Protein AF-A0A812W3R2-F1 (afdb_monomer_lite)

pLDDT: mean 79.24, std 16.05, range [35.25, 96.56]

Sequence (120 aa):
AGATWHQASGNWYKIFLQIDTQQRGYITLDDLKRAVRGCFYGFRLSAQDLSDEALFQLWKAMDENCEMRVPLKRFLAFMKRSEATLAVSPRPSLEEDREWRQELKEAPDMTSSELLQVAK

Radius of gyration: 19.97 Å; chains: 1; bounding box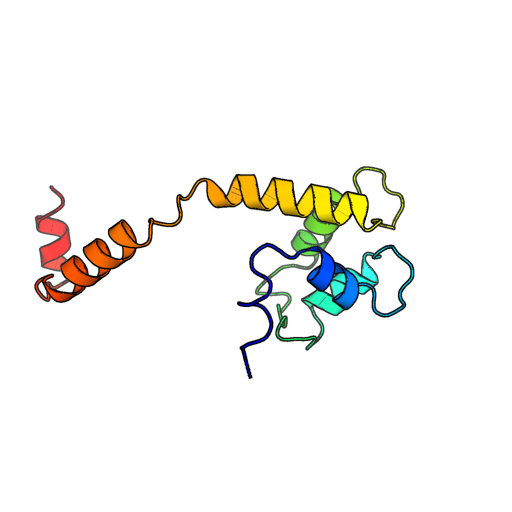: 40×33×48 Å

Structure (mmCIF, N/CA/C/O backbone):
data_AF-A0A812W3R2-F1
#
_entry.id   AF-A0A812W3R2-F1
#
loop_
_atom_site.group_PDB
_atom_site.id
_atom_site.type_symbol
_atom_site.label_atom_id
_atom_site.label_alt_id
_atom_site.label_comp_id
_atom_site.label_asym_id
_atom_site.label_entity_id
_atom_site.label_seq_id
_atom_site.pdbx_PDB_ins_code
_atom_site.Cartn_x
_atom_site.Cartn_y
_atom_site.Cartn_z
_atom_site.occupancy
_atom_site.B_iso_or_equiv
_atom_site.auth_seq_id
_atom_site.auth_comp_id
_atom_site.auth_asym_id
_atom_site.auth_atom_id
_atom_site.pdbx_PDB_model_num
ATOM 1 N N . ALA A 1 1 ? -16.465 -16.235 5.827 1.00 35.25 1 ALA A N 1
ATOM 2 C CA . ALA A 1 1 ? -15.114 -16.204 5.233 1.00 35.25 1 ALA A CA 1
ATOM 3 C C . ALA A 1 1 ? -14.433 -14.901 5.651 1.00 35.25 1 ALA A C 1
ATOM 5 O O . ALA A 1 1 ? -14.812 -13.859 5.147 1.00 35.25 1 ALA A O 1
ATOM 6 N N . GLY A 1 2 ? -13.529 -14.931 6.635 1.00 38.00 2 GLY A N 1
ATOM 7 C CA . GLY A 1 2 ? -12.906 -13.711 7.187 1.00 38.00 2 GLY A CA 1
ATOM 8 C C . GLY A 1 2 ? -11.590 -13.959 7.935 1.00 38.00 2 GLY A C 1
ATOM 9 O O . GLY A 1 2 ? -11.163 -13.132 8.727 1.00 38.00 2 GLY A O 1
ATOM 10 N N . ALA A 1 3 ? -10.959 -15.119 7.729 1.00 37.69 3 ALA A N 1
ATOM 11 C CA . ALA A 1 3 ? -9.891 -15.613 8.601 1.00 37.69 3 ALA A CA 1
ATOM 12 C C . ALA A 1 3 ? -8.458 -15.367 8.088 1.00 37.69 3 ALA A C 1
ATOM 14 O O . ALA A 1 3 ? -7.502 -15.635 8.808 1.00 37.69 3 ALA A O 1
ATOM 15 N N . THR A 1 4 ? -8.261 -14.876 6.864 1.00 47.41 4 THR A N 1
ATOM 16 C CA . THR A 1 4 ? -6.939 -14.935 6.215 1.00 47.41 4 THR A CA 1
ATOM 17 C C . THR A 1 4 ? -5.963 -13.826 6.621 1.00 47.41 4 THR A C 1
ATOM 19 O O . THR A 1 4 ? -4.758 -14.066 6.604 1.00 47.41 4 THR A O 1
ATOM 22 N N . TRP A 1 5 ? -6.427 -12.645 7.049 1.00 49.03 5 TRP A N 1
ATOM 23 C CA . TRP A 1 5 ? -5.533 -11.506 7.339 1.00 49.03 5 TRP A CA 1
ATOM 24 C C . TRP A 1 5 ? -5.262 -11.254 8.822 1.00 49.03 5 TRP A C 1
ATOM 26 O O . TRP A 1 5 ? -4.222 -10.687 9.147 1.00 49.03 5 TRP A O 1
ATOM 36 N N . HIS A 1 6 ? -6.103 -11.758 9.734 1.00 47.72 6 HIS A N 1
ATOM 37 C CA . HIS A 1 6 ? -5.775 -11.760 11.169 1.00 47.72 6 HIS A CA 1
ATOM 38 C C . HIS A 1 6 ? -4.518 -12.600 11.474 1.00 47.72 6 HIS A C 1
ATOM 40 O O . HIS A 1 6 ? -3.853 -12.365 12.478 1.00 47.72 6 HIS A O 1
ATOM 46 N N . GLN A 1 7 ? -4.150 -13.527 10.578 1.00 40.81 7 GLN A N 1
ATOM 47 C CA . GLN A 1 7 ? -2.911 -14.316 10.631 1.00 40.81 7 GLN A CA 1
ATOM 48 C C . GLN A 1 7 ? -1.720 -13.664 9.904 1.00 40.81 7 GLN A C 1
ATOM 50 O O . GLN A 1 7 ? -0.609 -14.197 9.930 1.00 40.81 7 GLN A O 1
ATOM 55 N N . ALA A 1 8 ? -1.920 -12.521 9.242 1.00 49.06 8 ALA A N 1
ATOM 56 C CA . ALA A 1 8 ? -0.843 -11.725 8.663 1.00 49.06 8 ALA A CA 1
ATOM 57 C C . ALA A 1 8 ? -0.296 -10.705 9.671 1.00 49.06 8 ALA A C 1
ATOM 59 O O . ALA A 1 8 ? 0.220 -9.678 9.248 1.00 49.06 8 ALA A O 1
ATOM 60 N N . SER A 1 9 ? -0.403 -10.980 10.977 1.00 49.75 9 SER A N 1
ATOM 61 C CA . SER A 1 9 ? 0.136 -10.188 12.090 1.00 49.75 9 SER A CA 1
ATOM 62 C C . SER A 1 9 ? 1.585 -9.744 11.824 1.00 49.75 9 SER A C 1
ATOM 64 O O . SER A 1 9 ? 2.526 -10.479 12.118 1.00 49.75 9 SER A O 1
ATOM 66 N N . GLY A 1 10 ? 1.750 -8.572 11.200 1.00 60.56 10 GLY A N 1
ATOM 67 C CA . GLY A 1 10 ? 3.028 -7.992 10.771 1.00 60.56 10 GLY A CA 1
ATOM 68 C C . GLY A 1 10 ? 3.691 -8.620 9.531 1.00 60.56 10 GLY A C 1
ATOM 69 O O . GLY A 1 10 ? 4.845 -8.306 9.234 1.00 60.56 10 GLY A O 1
ATOM 70 N N . ASN A 1 11 ? 3.027 -9.513 8.782 1.00 78.00 11 ASN A N 1
ATOM 71 C CA . ASN A 1 11 ? 3.633 -10.177 7.618 1.00 78.00 11 ASN A CA 1
ATOM 72 C C . ASN A 1 11 ? 3.297 -9.477 6.290 1.00 78.00 11 ASN A C 1
ATOM 74 O O . ASN A 1 11 ? 2.601 -10.019 5.427 1.00 78.00 11 ASN A O 1
ATOM 78 N N . TRP A 1 12 ? 3.870 -8.286 6.106 1.00 86.31 12 TRP A N 1
ATOM 79 C CA . TRP A 1 12 ? 3.771 -7.494 4.872 1.00 86.31 12 TRP A CA 1
ATOM 80 C C . TRP A 1 12 ? 4.301 -8.198 3.623 1.00 86.31 12 TRP A C 1
ATOM 82 O O . TRP A 1 12 ? 3.882 -7.873 2.516 1.00 86.31 12 TRP A O 1
ATOM 92 N N . TYR A 1 13 ? 5.182 -9.188 3.780 1.00 89.56 13 TYR A N 1
ATOM 93 C CA . TYR A 1 13 ? 5.676 -9.982 2.656 1.00 89.56 13 TYR A CA 1
ATOM 94 C C . TYR A 1 13 ? 4.551 -10.801 2.017 1.00 89.56 13 TYR A C 1
ATOM 96 O O . TYR A 1 13 ? 4.400 -10.794 0.798 1.00 89.56 13 TYR A O 1
ATOM 104 N N . LYS A 1 14 ? 3.697 -11.436 2.830 1.00 87.06 14 LYS A N 1
ATOM 105 C CA . LYS A 1 14 ? 2.520 -12.152 2.317 1.00 87.06 14 LYS A CA 1
ATOM 106 C C . LYS A 1 14 ? 1.561 -11.208 1.599 1.00 87.06 14 LYS A C 1
ATOM 108 O O . LYS A 1 14 ? 1.080 -11.567 0.532 1.00 87.06 14 LYS A O 1
ATOM 113 N N . ILE A 1 15 ? 1.318 -10.014 2.153 1.00 87.19 15 ILE A N 1
ATOM 114 C CA . ILE A 1 15 ? 0.475 -8.994 1.508 1.00 87.19 15 ILE A CA 1
ATOM 115 C C . ILE A 1 15 ? 1.039 -8.638 0.129 1.00 87.19 15 ILE A C 1
ATOM 117 O O . ILE A 1 15 ? 0.309 -8.657 -0.857 1.00 87.19 15 ILE A O 1
ATOM 121 N N . PHE A 1 16 ? 2.345 -8.375 0.053 1.00 91.81 16 PHE A N 1
ATOM 122 C CA . PHE A 1 16 ? 3.010 -8.020 -1.196 1.00 91.81 16 PHE A CA 1
ATOM 123 C C . PHE A 1 16 ? 2.799 -9.081 -2.278 1.00 91.81 16 PHE A C 1
ATOM 125 O O . PHE A 1 16 ? 2.410 -8.741 -3.390 1.00 91.81 16 PHE A O 1
ATOM 132 N N . LEU A 1 17 ? 2.989 -10.361 -1.941 1.00 90.31 17 LEU A N 1
ATOM 133 C CA . LEU A 1 17 ? 2.790 -11.462 -2.889 1.00 90.31 17 LEU A CA 1
ATOM 134 C C . LEU A 1 17 ? 1.350 -11.554 -3.410 1.00 90.31 17 LEU A C 1
ATOM 136 O O . LEU A 1 17 ? 1.139 -12.023 -4.523 1.00 90.31 17 LEU A O 1
ATOM 140 N N . GLN A 1 18 ? 0.360 -11.113 -2.629 1.00 88.06 18 GLN A N 1
ATOM 141 C CA . GLN A 1 18 ? -1.027 -11.074 -3.098 1.00 88.06 18 GLN A CA 1
ATOM 142 C C . GLN A 1 18 ? -1.294 -9.893 -4.038 1.00 88.06 18 GLN A C 1
ATOM 144 O O . GLN A 1 18 ? -2.137 -10.003 -4.923 1.00 88.06 18 GLN A O 1
ATOM 149 N N . ILE A 1 19 ? -0.592 -8.770 -3.866 1.00 91.56 19 ILE A N 1
ATOM 150 C CA . ILE A 1 19 ? -0.715 -7.608 -4.758 1.00 91.56 19 ILE A CA 1
ATOM 151 C C . ILE A 1 19 ? 0.028 -7.878 -6.077 1.00 91.56 19 ILE A C 1
ATOM 153 O O . ILE A 1 19 ? -0.522 -7.660 -7.157 1.00 91.56 19 ILE A O 1
ATOM 157 N N . ASP A 1 20 ? 1.248 -8.416 -6.006 1.00 92.75 20 ASP A N 1
ATOM 158 C CA . ASP A 1 20 ? 2.072 -8.793 -7.161 1.00 92.75 20 ASP A CA 1
ATOM 159 C C . ASP A 1 20 ? 1.619 -10.129 -7.780 1.00 92.75 20 ASP A C 1
ATOM 161 O O . ASP A 1 20 ? 2.330 -11.133 -7.800 1.00 92.75 20 ASP A O 1
ATOM 165 N N . THR A 1 21 ? 0.396 -10.134 -8.315 1.00 86.75 21 THR A N 1
ATOM 166 C CA . THR A 1 21 ? -0.248 -11.318 -8.920 1.00 86.75 21 THR A CA 1
ATOM 167 C C . THR A 1 21 ? 0.547 -11.960 -10.061 1.00 86.75 21 THR A C 1
ATOM 169 O O . THR A 1 21 ? 0.330 -13.127 -10.375 1.00 86.75 21 THR A O 1
ATOM 172 N N . GLN A 1 22 ? 1.453 -11.208 -10.688 1.00 88.50 22 GLN A N 1
ATOM 173 C CA . GLN A 1 22 ? 2.280 -11.664 -11.807 1.00 88.50 22 GLN A CA 1
ATOM 174 C C . GLN A 1 22 ? 3.710 -12.030 -11.377 1.00 88.50 22 GLN A C 1
ATOM 176 O O . GLN A 1 22 ? 4.532 -12.331 -12.237 1.00 88.50 22 GLN A O 1
ATOM 181 N N . GLN A 1 23 ? 4.012 -12.005 -10.073 1.00 90.12 23 GLN A N 1
ATOM 182 C CA . GLN A 1 23 ? 5.317 -12.354 -9.498 1.00 90.12 23 GLN A CA 1
ATOM 183 C C . GLN A 1 23 ? 6.492 -11.596 -10.135 1.00 90.12 23 GLN A C 1
ATOM 185 O O . GLN A 1 23 ? 7.565 -12.150 -10.378 1.00 90.12 23 GLN A O 1
ATOM 190 N N . ARG A 1 24 ? 6.296 -10.309 -10.423 1.00 93.31 24 ARG A N 1
ATOM 191 C CA . ARG A 1 24 ? 7.315 -9.457 -11.050 1.00 93.31 24 ARG A CA 1
ATOM 192 C C . ARG A 1 24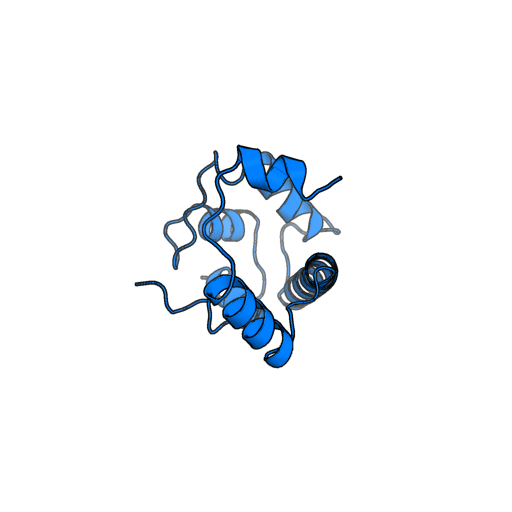 ? 8.396 -8.995 -10.073 1.00 93.31 24 ARG A C 1
ATOM 194 O O . ARG A 1 24 ? 9.428 -8.483 -10.502 1.0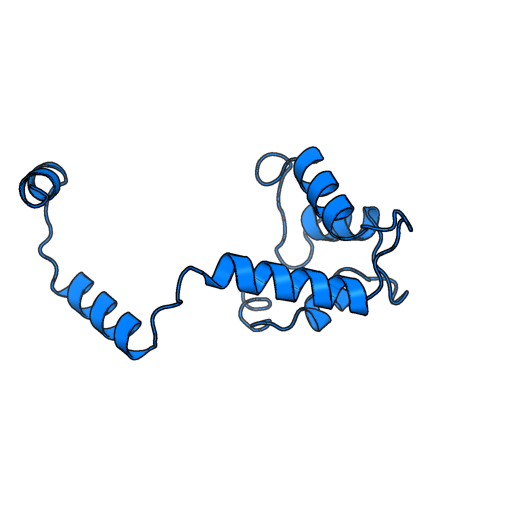0 93.31 24 ARG A O 1
ATOM 201 N N . GLY A 1 25 ? 8.163 -9.130 -8.770 1.00 94.94 25 GLY A N 1
ATOM 202 C CA . GLY A 1 25 ? 9.022 -8.610 -7.704 1.00 94.94 25 GLY A CA 1
ATOM 203 C C . GLY A 1 25 ? 8.801 -7.123 -7.400 1.00 94.94 25 GLY A C 1
ATOM 204 O O . GLY A 1 25 ? 9.518 -6.546 -6.574 1.00 94.94 25 GLY A O 1
ATOM 205 N N . TYR A 1 26 ? 7.809 -6.497 -8.037 1.00 96.12 26 TYR A N 1
ATOM 206 C CA . TYR A 1 26 ? 7.389 -5.114 -7.814 1.00 96.12 26 TYR A CA 1
ATOM 207 C C . TYR A 1 26 ? 5.883 -4.965 -8.041 1.00 96.12 26 TYR A C 1
ATOM 209 O O . TYR A 1 26 ? 5.302 -5.660 -8.872 1.00 96.12 26 TYR A O 1
ATOM 217 N N . ILE A 1 27 ? 5.272 -4.016 -7.336 1.00 95.81 27 ILE A N 1
ATOM 218 C CA . ILE A 1 27 ? 3.873 -3.625 -7.546 1.00 95.81 27 ILE A CA 1
ATOM 219 C C . ILE A 1 27 ? 3.805 -2.350 -8.383 1.00 95.81 27 ILE A C 1
ATOM 221 O O . ILE A 1 27 ? 4.702 -1.508 -8.295 1.00 95.81 27 ILE A O 1
ATOM 225 N N . THR A 1 28 ? 2.751 -2.206 -9.182 1.00 95.75 28 THR A N 1
ATOM 226 C CA . THR A 1 28 ? 2.392 -0.966 -9.888 1.00 95.75 28 THR A CA 1
ATOM 227 C C . THR A 1 28 ? 1.156 -0.316 -9.258 1.00 95.75 28 THR A C 1
ATOM 229 O O . THR A 1 28 ? 0.461 -0.930 -8.441 1.00 95.75 28 THR A O 1
ATOM 232 N N . LEU A 1 29 ? 0.841 0.918 -9.668 1.00 94.50 29 LEU A N 1
ATOM 233 C CA . LEU A 1 29 ? -0.394 1.592 -9.255 1.00 94.50 29 LEU A CA 1
ATOM 234 C C . LEU A 1 29 ? -1.638 0.767 -9.619 1.00 94.50 29 LEU A C 1
ATOM 236 O O . LEU A 1 29 ? -2.587 0.710 -8.840 1.00 94.50 29 LEU A O 1
ATOM 240 N N . ASP A 1 30 ? -1.633 0.105 -10.776 1.00 93.38 30 ASP A N 1
ATOM 241 C CA . ASP A 1 30 ? -2.762 -0.713 -11.219 1.00 93.38 30 ASP A CA 1
ATOM 242 C C . ASP A 1 30 ? -2.916 -1.987 -10.389 1.00 93.38 30 ASP A C 1
ATOM 244 O O . ASP A 1 30 ? -4.043 -2.392 -10.099 1.00 93.38 30 ASP A O 1
ATOM 248 N N . ASP A 1 31 ? -1.811 -2.603 -9.958 1.00 93.56 31 ASP A N 1
ATOM 249 C CA . ASP A 1 31 ? -1.874 -3.743 -9.039 1.00 93.56 31 ASP A CA 1
ATOM 250 C C . ASP A 1 31 ? -2.448 -3.324 -7.688 1.00 93.56 31 ASP A C 1
ATOM 252 O O . ASP A 1 31 ? -3.321 -4.008 -7.152 1.00 93.56 31 ASP A O 1
ATOM 256 N N . LEU A 1 32 ? -2.016 -2.171 -7.165 1.00 92.44 32 LEU A N 1
ATOM 257 C CA . LEU A 1 32 ? -2.540 -1.627 -5.916 1.00 92.44 32 LEU A CA 1
ATOM 258 C C . LEU A 1 32 ? -4.033 -1.293 -6.038 1.00 92.44 32 LEU A C 1
ATOM 260 O O . LEU A 1 32 ? -4.824 -1.691 -5.184 1.00 92.44 32 LEU A O 1
ATOM 264 N N . LYS A 1 33 ? -4.445 -0.618 -7.119 1.00 92.06 33 LYS A N 1
ATOM 265 C CA . LYS A 1 33 ? -5.860 -0.338 -7.410 1.00 92.06 33 LYS A CA 1
ATOM 266 C C . LYS A 1 33 ? -6.673 -1.622 -7.480 1.00 92.06 33 LYS A C 1
ATOM 268 O O . LYS A 1 33 ? -7.735 -1.699 -6.869 1.00 92.06 33 LYS A O 1
ATOM 273 N N . ARG A 1 34 ? -6.171 -2.645 -8.174 1.00 90.19 34 ARG A N 1
ATOM 274 C CA . ARG A 1 34 ? -6.836 -3.949 -8.276 1.00 90.19 34 ARG A CA 1
ATOM 275 C C . ARG A 1 34 ? -6.953 -4.631 -6.915 1.00 90.19 34 ARG A C 1
ATOM 277 O O . ARG A 1 34 ? -8.004 -5.190 -6.629 1.00 90.19 34 ARG A O 1
ATOM 284 N N . ALA A 1 35 ? -5.920 -4.561 -6.080 1.00 89.31 35 ALA A N 1
ATOM 285 C CA . ALA A 1 35 ? -5.937 -5.143 -4.743 1.00 89.31 35 ALA A CA 1
ATOM 286 C C . ALA A 1 35 ? -6.928 -4.434 -3.802 1.00 89.31 35 ALA A C 1
ATOM 288 O O . ALA A 1 35 ? -7.622 -5.098 -3.043 1.00 89.31 35 ALA A O 1
ATOM 289 N N . VAL A 1 36 ? -7.018 -3.102 -3.871 1.00 89.00 36 VAL A N 1
ATOM 290 C CA . VAL A 1 36 ? -7.870 -2.285 -2.987 1.00 89.00 36 VAL A CA 1
ATOM 291 C C . VAL A 1 36 ? -9.339 -2.274 -3.426 1.00 89.00 36 VAL A C 1
ATOM 293 O O . VAL A 1 36 ? -10.240 -2.379 -2.591 1.00 89.00 36 VAL A O 1
ATOM 296 N N . ARG A 1 37 ? -9.582 -2.114 -4.734 1.00 88.88 37 ARG A N 1
ATOM 297 C CA . ARG A 1 37 ? -10.924 -1.983 -5.333 1.00 88.88 37 ARG A CA 1
ATOM 298 C C . ARG A 1 37 ? -11.529 -3.313 -5.745 1.00 88.88 37 ARG A C 1
ATOM 300 O O . ARG A 1 37 ? -12.751 -3.454 -5.775 1.00 88.88 37 ARG A O 1
ATOM 307 N N . GLY A 1 38 ? -10.687 -4.262 -6.143 1.00 80.50 38 GLY A N 1
ATOM 308 C CA . GLY A 1 38 ? -11.137 -5.588 -6.529 1.00 80.50 38 GLY A CA 1
ATOM 309 C C . GLY A 1 38 ? -11.724 -6.313 -5.330 1.00 80.50 38 GLY A C 1
ATOM 310 O O . GLY A 1 38 ? -11.399 -6.005 -4.194 1.00 80.50 38 GLY A O 1
ATOM 311 N N . CYS A 1 39 ? -12.564 -7.316 -5.578 1.00 65.69 39 CYS A N 1
ATOM 312 C CA . CYS A 1 39 ? -13.081 -8.196 -4.529 1.00 65.69 39 CYS A CA 1
ATOM 313 C C . CYS A 1 39 ? -12.017 -9.233 -4.118 1.00 65.69 39 CYS A C 1
ATOM 315 O O . CYS A 1 39 ? -12.287 -10.433 -4.048 1.00 65.69 39 CYS A O 1
ATOM 317 N N . PHE A 1 40 ? -10.774 -8.784 -3.948 1.00 62.88 40 PHE A N 1
ATOM 318 C CA . PHE A 1 40 ? -9.623 -9.649 -3.767 1.00 62.88 40 PHE A CA 1
ATOM 319 C C . PHE A 1 40 ? -9.360 -9.817 -2.275 1.00 62.88 40 PHE A C 1
ATOM 321 O O . PHE A 1 40 ? -9.095 -8.861 -1.548 1.00 62.88 40 PHE A O 1
ATOM 328 N N . TYR A 1 41 ? -9.504 -11.057 -1.807 1.00 61.91 41 TYR A N 1
ATOM 329 C CA . TYR A 1 41 ? -9.208 -11.483 -0.439 1.00 61.91 41 TYR A CA 1
ATOM 330 C C . TYR A 1 41 ? -9.890 -10.686 0.691 1.00 61.91 41 TYR A C 1
ATOM 332 O O . TYR A 1 41 ? -9.492 -10.818 1.839 1.00 61.91 41 TYR A O 1
ATOM 340 N N . GLY A 1 42 ? -10.947 -9.918 0.427 1.00 62.28 42 GLY A N 1
ATOM 341 C CA . GLY A 1 42 ? -11.710 -9.205 1.462 1.00 62.28 42 GLY A CA 1
ATOM 342 C C . GLY A 1 42 ? -11.403 -7.714 1.576 1.00 62.28 42 GLY A C 1
ATOM 343 O O . GLY A 1 42 ? -12.064 -7.034 2.355 1.00 62.28 42 GLY A O 1
ATOM 344 N N . PHE A 1 43 ? -10.489 -7.184 0.759 1.00 65.31 43 PHE A N 1
ATOM 345 C CA . PHE A 1 43 ? -10.543 -5.766 0.426 1.00 65.31 43 PHE A CA 1
ATOM 346 C C . PHE A 1 43 ? -11.680 -5.571 -0.570 1.00 65.31 43 PHE A C 1
ATOM 348 O O . PHE A 1 43 ? -11.831 -6.332 -1.523 1.00 65.31 43 PHE A O 1
ATOM 355 N N . ARG A 1 44 ? -12.550 -4.612 -0.280 1.00 79.62 44 ARG A N 1
ATOM 356 C CA . ARG A 1 44 ? -13.595 -4.148 -1.192 1.00 79.62 44 ARG A CA 1
ATOM 357 C C . ARG A 1 44 ? -13.887 -2.688 -0.884 1.00 79.62 44 ARG A C 1
ATOM 359 O O . ARG A 1 44 ? -15.037 -2.303 -0.701 1.00 79.62 44 ARG A O 1
ATOM 366 N N . LEU A 1 45 ? -12.814 -1.910 -0.744 1.00 84.25 45 LEU A N 1
ATOM 367 C CA . LEU A 1 45 ? -12.920 -0.503 -0.390 1.00 84.25 45 LEU A CA 1
ATOM 368 C C . LEU A 1 45 ? -13.462 0.241 -1.602 1.00 84.25 45 LEU A C 1
ATOM 370 O O . LEU A 1 45 ? -12.801 0.355 -2.642 1.00 84.25 45 LEU A O 1
ATOM 374 N N . SER A 1 46 ? -14.689 0.724 -1.474 1.00 86.19 46 SER A N 1
ATOM 375 C CA . SER A 1 46 ? -15.322 1.556 -2.483 1.00 86.19 46 SER A CA 1
ATOM 376 C C . SER A 1 46 ? -14.655 2.932 -2.533 1.00 86.19 46 SER A C 1
ATOM 378 O O . SER A 1 46 ? -13.903 3.314 -1.633 1.00 86.19 46 SER A O 1
ATOM 380 N N . ALA A 1 47 ? -14.940 3.707 -3.581 1.00 88.56 47 ALA A N 1
ATOM 381 C CA . ALA A 1 47 ? -14.474 5.091 -3.670 1.00 88.56 47 ALA A CA 1
ATOM 382 C C . ALA A 1 47 ? -14.970 5.972 -2.501 1.00 88.56 47 ALA A C 1
ATOM 384 O O . ALA A 1 47 ? -14.388 7.026 -2.257 1.00 88.56 47 ALA A O 1
ATOM 385 N N . GLN A 1 48 ? -16.019 5.542 -1.785 1.00 88.50 48 GLN A N 1
ATOM 386 C CA . GLN A 1 48 ? -16.506 6.205 -0.574 1.00 88.50 48 GLN A CA 1
ATOM 387 C C . GLN A 1 48 ? -15.629 5.888 0.646 1.00 88.50 48 GLN A C 1
ATOM 389 O O . GLN A 1 48 ? -15.359 6.786 1.435 1.00 88.50 48 GLN A O 1
ATOM 394 N N . ASP A 1 49 ? -15.145 4.648 0.779 1.00 88.38 49 ASP A N 1
ATOM 395 C CA . ASP A 1 49 ? -14.299 4.226 1.910 1.00 88.38 49 ASP A CA 1
ATOM 396 C C . ASP A 1 49 ? -12.865 4.759 1.791 1.00 88.38 49 ASP A C 1
ATOM 398 O O . ASP A 1 49 ? -12.214 5.104 2.774 1.00 88.38 49 ASP A O 1
ATOM 402 N N . LEU A 1 50 ? -12.362 4.817 0.560 1.00 89.06 50 LEU A N 1
ATOM 403 C CA . LEU A 1 50 ? -11.067 5.388 0.218 1.00 89.06 50 LEU A CA 1
ATOM 404 C C . LEU A 1 50 ? -11.233 6.081 -1.125 1.00 89.06 50 LEU A C 1
ATOM 406 O O . LEU A 1 50 ? -11.556 5.407 -2.094 1.00 89.06 50 LEU A O 1
ATOM 410 N N . SER A 1 51 ? -11.020 7.389 -1.230 1.00 94.12 51 SER A N 1
ATOM 411 C CA . SER A 1 51 ? -11.134 8.077 -2.523 1.00 94.12 51 SER A CA 1
ATOM 412 C C . SER A 1 51 ? -9.995 7.683 -3.470 1.00 94.12 51 SER A C 1
ATOM 414 O O . SER A 1 51 ? -8.932 7.235 -3.035 1.00 94.12 51 SER A O 1
ATOM 416 N N . ASP A 1 52 ? -10.198 7.832 -4.782 1.00 91.62 52 ASP A N 1
ATOM 417 C CA . ASP A 1 52 ? -9.126 7.579 -5.759 1.00 91.62 52 ASP A CA 1
ATOM 418 C C . ASP A 1 52 ? -7.941 8.532 -5.568 1.00 91.62 52 ASP A C 1
ATOM 420 O O . ASP A 1 52 ? -6.794 8.123 -5.740 1.00 91.62 52 ASP A O 1
ATOM 424 N N . GLU A 1 53 ? -8.212 9.763 -5.129 1.00 94.25 53 GLU A N 1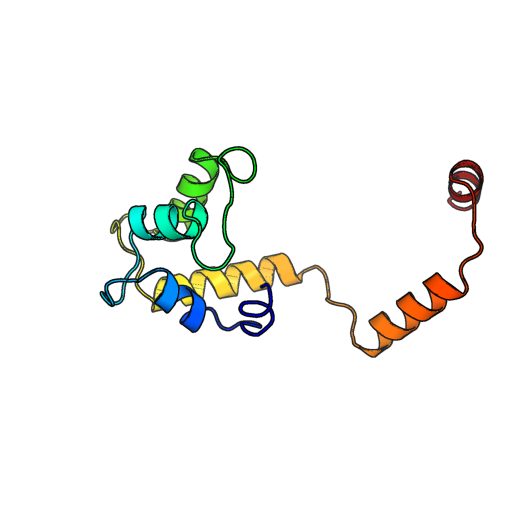
ATOM 425 C CA . GLU A 1 53 ? -7.177 10.725 -4.758 1.00 94.25 53 GLU A CA 1
ATOM 426 C C . GLU A 1 53 ? -6.366 10.225 -3.558 1.00 94.25 53 GLU A C 1
ATOM 428 O O . GLU A 1 53 ? -5.142 10.180 -3.618 1.00 94.25 53 GLU A O 1
ATOM 433 N N . ALA A 1 54 ? -7.019 9.761 -2.488 1.00 92.81 54 ALA A N 1
ATOM 434 C CA . ALA A 1 54 ? -6.323 9.224 -1.319 1.00 92.81 54 ALA A CA 1
ATOM 435 C C . ALA A 1 54 ? -5.497 7.973 -1.662 1.00 92.81 54 ALA A C 1
ATOM 437 O O . ALA A 1 54 ? -4.369 7.820 -1.193 1.00 92.81 54 ALA A O 1
ATOM 438 N N . LEU A 1 55 ? -6.024 7.101 -2.527 1.00 93.06 55 LEU A N 1
ATOM 439 C CA . LEU A 1 55 ? -5.291 5.946 -3.043 1.00 93.06 55 LEU A CA 1
ATOM 440 C C . LEU A 1 55 ? -4.064 6.366 -3.869 1.00 93.06 55 LEU A C 1
ATOM 442 O O . LEU A 1 55 ? -3.006 5.743 -3.768 1.00 93.06 55 LEU A O 1
ATOM 446 N N . PHE A 1 56 ? -4.181 7.432 -4.662 1.00 93.69 56 PHE A N 1
ATOM 447 C CA . PHE A 1 56 ? -3.064 7.987 -5.420 1.00 93.69 56 PHE A CA 1
ATOM 448 C C . PHE A 1 56 ? -2.011 8.637 -4.513 1.00 93.69 56 PHE A C 1
ATOM 450 O O . PHE A 1 56 ? -0.816 8.426 -4.716 1.00 93.69 56 PHE A O 1
ATOM 457 N N . GLN A 1 57 ? -2.426 9.357 -3.470 1.00 94.00 57 GLN A N 1
ATOM 458 C CA . GLN A 1 57 ? -1.510 9.904 -2.466 1.00 94.00 57 GLN A CA 1
ATOM 459 C C . GLN A 1 57 ? -0.773 8.789 -1.711 1.00 94.00 57 GLN A C 1
ATOM 461 O O . GLN A 1 57 ? 0.438 8.882 -1.517 1.00 94.00 57 GLN A O 1
ATOM 466 N N . LEU A 1 58 ? -1.465 7.698 -1.358 1.00 93.12 58 LEU A N 1
ATOM 467 C CA . LEU A 1 58 ? -0.840 6.508 -0.773 1.00 93.12 58 LEU A CA 1
ATOM 468 C C . LEU A 1 58 ? 0.210 5.905 -1.715 1.00 93.12 58 LEU A C 1
ATOM 470 O O . LEU A 1 58 ? 1.316 5.584 -1.285 1.00 93.12 58 LEU A O 1
ATOM 474 N N . TRP A 1 59 ? -0.115 5.773 -3.003 1.00 94.81 59 TRP A N 1
ATOM 475 C CA . TRP A 1 59 ? 0.840 5.306 -4.006 1.00 94.81 59 TRP A CA 1
ATOM 476 C C . TRP A 1 59 ? 2.070 6.211 -4.083 1.00 94.81 59 TRP A C 1
ATOM 478 O O . TRP A 1 59 ? 3.197 5.728 -4.007 1.00 94.81 59 TRP A O 1
ATOM 488 N N . LYS A 1 60 ? 1.856 7.525 -4.173 1.00 94.50 60 LYS A N 1
ATOM 489 C CA . LYS A 1 60 ? 2.926 8.522 -4.242 1.00 94.50 60 LYS A CA 1
ATOM 490 C C . LYS A 1 60 ? 3.827 8.489 -3.005 1.00 94.50 60 LYS A C 1
ATOM 492 O O . LYS A 1 60 ? 5.032 8.667 -3.129 1.00 94.50 60 LYS A O 1
ATOM 497 N N . ALA A 1 61 ? 3.262 8.221 -1.829 1.00 93.38 61 ALA A N 1
ATOM 498 C CA . ALA A 1 61 ? 4.030 8.060 -0.598 1.00 93.38 61 ALA A CA 1
ATOM 499 C C . ALA A 1 61 ? 4.915 6.796 -0.599 1.00 93.38 61 ALA A C 1
ATOM 501 O O . ALA A 1 61 ? 5.932 6.767 0.087 1.00 93.38 61 ALA A O 1
ATOM 502 N N . MET A 1 62 ? 4.552 5.757 -1.360 1.00 93.62 62 MET A N 1
ATOM 503 C CA . MET A 1 62 ? 5.374 4.552 -1.534 1.00 93.62 62 MET A CA 1
ATOM 504 C C . MET A 1 62 ? 6.410 4.686 -2.658 1.00 93.62 62 MET A C 1
ATOM 506 O O . MET A 1 62 ? 7.521 4.163 -2.538 1.00 93.62 62 MET A O 1
ATOM 510 N N . ASP A 1 63 ? 6.051 5.351 -3.757 1.00 94.19 63 ASP A N 1
ATOM 511 C CA . ASP A 1 63 ? 6.894 5.565 -4.938 1.00 94.19 63 ASP A CA 1
ATOM 512 C C . ASP A 1 63 ? 7.596 6.933 -4.895 1.00 94.19 63 ASP A C 1
ATOM 514 O O . ASP A 1 63 ? 7.440 7.766 -5.785 1.00 94.19 63 ASP A O 1
ATOM 518 N N . GLU A 1 64 ? 8.393 7.164 -3.847 1.00 88.56 64 GLU A N 1
ATOM 519 C CA . GLU A 1 64 ? 9.110 8.432 -3.612 1.00 88.56 64 GLU A CA 1
ATOM 520 C C . GLU A 1 64 ? 10.012 8.847 -4.795 1.00 88.56 64 GLU A C 1
ATOM 522 O O . GLU A 1 64 ? 10.242 10.033 -5.025 1.00 88.56 64 GLU A O 1
ATOM 527 N N . ASN A 1 65 ? 10.494 7.870 -5.571 1.00 88.56 65 ASN A N 1
ATOM 528 C CA . ASN A 1 65 ? 11.389 8.085 -6.709 1.00 88.56 65 ASN A CA 1
ATOM 529 C C . ASN A 1 65 ? 10.663 8.214 -8.059 1.00 88.56 65 ASN A C 1
ATOM 531 O O . ASN A 1 65 ? 11.338 8.336 -9.082 1.00 88.56 65 ASN A O 1
ATOM 535 N N . CYS A 1 66 ? 9.326 8.157 -8.089 1.00 90.69 66 CYS A N 1
ATOM 536 C CA . CYS A 1 66 ? 8.528 8.186 -9.321 1.00 90.69 66 CYS A CA 1
ATOM 537 C C . CYS A 1 66 ? 8.973 7.135 -10.357 1.00 90.69 66 CYS A C 1
ATOM 539 O O . CYS A 1 66 ? 8.973 7.389 -11.563 1.00 90.69 66 CYS A O 1
ATOM 541 N N . GLU A 1 67 ? 9.379 5.947 -9.902 1.00 92.94 67 GLU A N 1
ATOM 542 C CA . GLU A 1 67 ? 9.816 4.870 -10.796 1.00 92.94 67 GLU A CA 1
ATOM 543 C C . GLU A 1 67 ? 8.627 4.110 -11.401 1.00 92.94 67 GLU A C 1
ATOM 545 O O . GLU A 1 67 ? 8.824 3.207 -12.219 1.00 92.94 67 GLU A O 1
ATOM 550 N N . MET A 1 68 ? 7.396 4.450 -10.993 1.00 94.00 68 MET A N 1
ATOM 551 C CA . MET A 1 68 ? 6.140 3.797 -11.377 1.00 94.00 68 MET A CA 1
ATOM 552 C C . MET A 1 68 ? 6.088 2.311 -10.995 1.00 94.00 68 MET A C 1
ATOM 554 O O . MET A 1 68 ? 5.242 1.549 -11.470 1.00 94.00 68 MET A O 1
ATOM 558 N N . ARG A 1 69 ? 6.986 1.901 -10.097 1.00 95.44 69 ARG A N 1
ATOM 559 C CA . ARG A 1 69 ? 7.117 0.547 -9.571 1.00 95.44 69 ARG A CA 1
ATOM 560 C C . ARG A 1 69 ? 7.663 0.609 -8.154 1.00 95.44 69 ARG A C 1
ATOM 562 O O . ARG A 1 69 ? 8.647 1.292 -7.885 1.00 95.44 69 ARG A O 1
ATOM 569 N N . VAL A 1 70 ? 7.075 -0.174 -7.261 1.00 96.56 70 VAL A N 1
ATOM 570 C CA . VAL A 1 70 ? 7.545 -0.290 -5.878 1.00 96.56 70 VAL A CA 1
ATOM 571 C C . VAL A 1 70 ? 8.052 -1.716 -5.660 1.00 96.56 70 VAL A C 1
ATOM 573 O O . VAL A 1 70 ? 7.250 -2.648 -5.568 1.00 96.56 70 VAL A O 1
ATOM 576 N N . PRO A 1 71 ? 9.381 -1.929 -5.594 1.00 95.94 71 PRO A N 1
ATOM 577 C CA . PRO A 1 71 ? 9.951 -3.234 -5.277 1.00 95.94 71 PRO A CA 1
ATOM 578 C C . PRO A 1 71 ? 9.604 -3.673 -3.855 1.00 95.94 71 PRO A C 1
ATOM 580 O O . PRO A 1 71 ? 9.455 -2.835 -2.959 1.00 95.94 71 PRO A O 1
ATOM 583 N N . LEU A 1 72 ? 9.609 -4.987 -3.614 1.00 93.88 72 LEU A N 1
ATOM 584 C CA . LEU A 1 72 ? 9.317 -5.585 -2.305 1.00 93.88 72 LEU A CA 1
ATOM 585 C C . LEU A 1 72 ? 10.029 -4.883 -1.138 1.00 93.88 72 LEU A C 1
ATOM 587 O O . LEU A 1 72 ? 9.405 -4.554 -0.133 1.00 93.88 72 LEU A O 1
ATOM 591 N N . LYS A 1 73 ? 11.334 -4.616 -1.267 1.00 92.44 73 LYS A N 1
ATOM 592 C CA . LYS A 1 73 ? 12.127 -3.981 -0.202 1.00 92.44 73 LYS A CA 1
ATOM 593 C C . LYS A 1 73 ? 11.575 -2.608 0.198 1.00 92.44 73 LYS A C 1
ATOM 595 O O . LYS A 1 73 ? 11.530 -2.305 1.388 1.00 92.44 73 LYS A O 1
ATOM 600 N N . ARG A 1 74 ? 11.163 -1.790 -0.778 1.00 93.06 74 ARG A N 1
ATOM 601 C CA . ARG A 1 74 ? 10.595 -0.457 -0.520 1.00 93.06 74 ARG A CA 1
ATOM 602 C C . ARG A 1 74 ? 9.216 -0.570 0.109 1.00 93.06 74 ARG A C 1
ATOM 604 O O . ARG A 1 74 ? 8.972 0.085 1.115 1.00 93.06 74 ARG A O 1
ATOM 611 N N . PHE A 1 75 ? 8.378 -1.466 -0.409 1.00 93.56 75 PHE A N 1
ATOM 612 C CA . PHE A 1 75 ? 7.064 -1.746 0.163 1.00 93.56 75 PHE A CA 1
ATOM 613 C C . PHE A 1 75 ? 7.161 -2.165 1.639 1.00 93.56 75 PHE A C 1
ATOM 615 O O . PHE A 1 75 ? 6.535 -1.555 2.499 1.00 93.56 75 PHE A O 1
ATOM 622 N N . LEU A 1 76 ? 8.008 -3.150 1.964 1.00 90.81 76 LEU A N 1
ATOM 623 C CA . LEU A 1 76 ? 8.204 -3.605 3.346 1.00 90.81 76 LEU A CA 1
ATOM 624 C C . LEU A 1 76 ? 8.719 -2.489 4.261 1.00 90.81 76 LEU A C 1
ATOM 626 O O . LEU A 1 76 ? 8.285 -2.391 5.406 1.00 90.81 76 LEU A O 1
ATOM 630 N N . ALA A 1 77 ? 9.657 -1.670 3.777 1.00 90.19 77 ALA A N 1
ATOM 631 C CA . ALA A 1 77 ? 10.179 -0.545 4.543 1.00 90.19 77 ALA A CA 1
ATOM 632 C C . ALA A 1 77 ? 9.089 0.500 4.814 1.00 90.19 77 ALA A C 1
ATOM 634 O O . ALA A 1 77 ? 8.973 0.964 5.944 1.00 90.19 77 ALA A O 1
ATOM 635 N N . PHE A 1 78 ? 8.275 0.827 3.808 1.00 91.38 78 PHE A N 1
ATOM 636 C CA . PHE A 1 78 ? 7.154 1.749 3.946 1.00 91.38 78 PHE A CA 1
ATOM 637 C C . PHE A 1 78 ? 6.136 1.244 4.976 1.00 91.38 78 PHE A C 1
ATOM 639 O O . PHE A 1 78 ? 5.886 1.933 5.960 1.00 91.38 78 PHE A O 1
ATOM 646 N N . MET A 1 79 ? 5.637 0.012 4.824 1.00 89.00 79 MET A N 1
ATOM 647 C CA . MET A 1 79 ? 4.601 -0.523 5.715 1.00 89.00 79 MET A CA 1
ATOM 648 C C . MET A 1 79 ? 5.071 -0.633 7.170 1.00 89.00 79 MET A C 1
ATOM 650 O O . MET A 1 79 ? 4.321 -0.293 8.080 1.00 89.00 79 MET A O 1
ATOM 654 N N . LYS A 1 80 ? 6.335 -1.017 7.403 1.00 85.44 80 LYS A N 1
ATOM 655 C CA . LYS A 1 80 ? 6.923 -1.039 8.753 1.00 85.44 80 LYS A CA 1
ATOM 656 C C . LYS A 1 80 ? 6.999 0.350 9.388 1.00 85.44 80 LYS A C 1
ATOM 658 O O . LYS A 1 80 ? 6.764 0.484 10.585 1.00 85.44 80 LYS A O 1
ATOM 663 N N . ARG A 1 81 ? 7.337 1.386 8.609 1.00 86.06 81 ARG A N 1
ATOM 664 C CA . ARG A 1 81 ? 7.329 2.772 9.105 1.00 86.06 81 ARG A CA 1
ATOM 665 C C . ARG A 1 81 ? 5.910 3.211 9.460 1.00 86.06 81 ARG A C 1
ATOM 667 O O . ARG A 1 81 ? 5.712 3.777 10.528 1.00 86.06 81 ARG A O 1
ATOM 674 N N . SER A 1 82 ? 4.933 2.905 8.608 1.00 83.38 82 SER A N 1
ATOM 675 C CA . SER A 1 82 ? 3.525 3.233 8.848 1.00 83.38 82 SER A CA 1
ATOM 676 C C . SER A 1 82 ? 2.949 2.507 10.067 1.00 83.38 82 SER A C 1
ATOM 678 O O . SER A 1 82 ? 2.218 3.116 10.842 1.00 83.38 82 SER A O 1
ATOM 680 N N . GLU A 1 83 ? 3.310 1.238 10.287 1.00 75.50 83 GLU A N 1
ATOM 681 C CA . GLU A 1 83 ? 2.949 0.508 11.509 1.00 75.50 83 GLU A CA 1
ATOM 682 C C . GLU A 1 83 ? 3.489 1.190 12.759 1.00 75.50 83 GLU A C 1
ATOM 684 O O . GLU A 1 83 ? 2.743 1.344 13.717 1.00 75.50 83 GLU A O 1
ATOM 689 N N . ALA A 1 84 ? 4.747 1.640 12.754 1.00 69.94 84 ALA A N 1
ATOM 690 C CA . ALA A 1 84 ? 5.323 2.347 13.897 1.00 69.94 84 ALA A CA 1
ATOM 691 C C . ALA A 1 84 ? 4.579 3.658 14.202 1.00 69.94 84 ALA A C 1
ATOM 693 O O . ALA A 1 84 ? 4.410 4.005 15.366 1.00 69.94 84 ALA A O 1
ATOM 694 N N . THR A 1 85 ? 4.094 4.363 13.175 1.00 67.31 85 THR A N 1
ATOM 695 C CA . THR A 1 85 ? 3.274 5.574 13.340 1.00 67.31 85 THR A CA 1
ATOM 696 C C . THR A 1 85 ? 1.884 5.268 13.907 1.00 67.31 85 THR A C 1
ATOM 698 O O . THR A 1 85 ? 1.382 6.034 14.724 1.00 67.31 85 THR A O 1
ATOM 701 N N . LEU A 1 86 ? 1.263 4.151 13.516 1.00 59.94 86 LEU A N 1
ATOM 702 C CA . LEU A 1 86 ? -0.062 3.739 14.006 1.00 59.94 86 LEU A CA 1
ATOM 703 C C . LEU A 1 86 ? -0.007 3.060 15.386 1.00 59.94 86 LEU A C 1
ATOM 705 O O . LEU A 1 86 ? -0.927 3.210 16.187 1.00 59.94 86 LEU A O 1
ATOM 709 N N . ALA A 1 87 ? 1.089 2.365 15.697 1.00 54.72 87 ALA A N 1
ATOM 710 C CA . ALA A 1 87 ? 1.345 1.720 16.986 1.00 54.72 87 ALA A CA 1
ATOM 711 C C . ALA A 1 87 ? 1.604 2.714 18.135 1.00 54.72 87 ALA A C 1
ATOM 713 O O . ALA A 1 87 ? 1.798 2.296 19.273 1.00 54.72 87 ALA A O 1
ATOM 714 N N . VAL A 1 88 ? 1.571 4.025 17.864 1.00 47.84 88 VAL A N 1
ATOM 715 C CA . VAL A 1 88 ? 1.571 5.081 18.893 1.00 47.84 88 VAL A CA 1
ATOM 716 C C . VAL A 1 88 ? 0.292 5.050 19.749 1.00 47.84 88 VAL A C 1
ATOM 718 O O . VAL A 1 88 ? 0.258 5.658 20.813 1.00 47.84 88 VAL A O 1
ATOM 721 N N . SER A 1 89 ? -0.730 4.276 19.365 1.00 48.34 89 SER A N 1
ATOM 722 C CA . SER A 1 89 ? -1.701 3.753 20.337 1.00 48.34 89 SER A CA 1
ATOM 723 C C . SER A 1 89 ? -1.140 2.438 20.883 1.00 48.34 89 SER A C 1
ATOM 725 O O . SER A 1 89 ? -1.104 1.465 20.119 1.00 48.34 89 SER A O 1
ATOM 727 N N . PRO A 1 90 ? -0.680 2.364 22.148 1.00 49.19 90 PRO A N 1
ATOM 728 C CA . PRO A 1 90 ? -0.250 1.094 22.702 1.00 49.19 90 PRO A CA 1
ATOM 729 C C . PRO A 1 90 ? -1.427 0.135 22.586 1.00 49.19 90 PRO A C 1
ATOM 731 O O . PRO A 1 90 ? -2.534 0.426 23.039 1.00 49.19 90 PRO A O 1
ATOM 734 N N . ARG A 1 91 ? -1.204 -1.007 21.938 1.00 51.41 91 ARG A N 1
ATOM 735 C CA . ARG A 1 91 ? -2.118 -2.126 22.109 1.00 51.41 91 ARG A CA 1
ATOM 736 C C . ARG A 1 91 ? -2.013 -2.487 23.594 1.00 51.41 91 ARG A C 1
ATOM 738 O O . ARG A 1 91 ? -0.882 -2.753 24.010 1.00 51.41 91 ARG A O 1
ATOM 745 N N . PRO A 1 92 ? -3.106 -2.455 24.376 1.00 57.59 92 PRO A N 1
ATOM 746 C CA . PRO A 1 92 ? -3.031 -2.870 25.766 1.00 57.59 92 PRO A CA 1
ATOM 747 C C . PRO A 1 92 ? -2.421 -4.272 25.803 1.00 57.59 92 PRO A C 1
ATOM 749 O O . PRO A 1 92 ? -2.706 -5.122 24.948 1.00 57.59 92 PRO A O 1
ATOM 752 N N . SER A 1 93 ? -1.503 -4.483 26.737 1.00 68.06 93 SER A N 1
ATOM 753 C CA . SER A 1 93 ? -0.966 -5.798 27.050 1.00 68.06 93 SER A CA 1
ATOM 754 C C . SER A 1 93 ? -2.107 -6.778 27.336 1.00 68.06 93 SER A C 1
ATOM 756 O O . SER A 1 93 ? -3.249 -6.397 27.580 1.00 68.06 93 SER A O 1
ATOM 758 N N . LEU A 1 94 ? -1.817 -8.080 27.302 1.00 64.62 94 LEU A N 1
ATOM 759 C CA . LEU A 1 94 ? -2.833 -9.095 27.607 1.00 64.62 94 LEU A CA 1
ATOM 760 C C . LEU A 1 94 ? -3.406 -8.956 29.025 1.00 64.62 94 LEU A C 1
ATOM 762 O O . LEU A 1 94 ? -4.527 -9.399 29.260 1.00 64.62 94 LEU A O 1
ATOM 766 N N . GLU A 1 95 ? -2.636 -8.391 29.954 1.00 70.19 95 GLU A N 1
ATOM 767 C CA . GLU A 1 95 ? -3.088 -8.092 31.314 1.00 70.19 95 GLU A CA 1
ATOM 768 C C . GLU A 1 95 ? -4.013 -6.873 31.310 1.00 70.19 95 GLU A C 1
ATOM 770 O O . GLU A 1 95 ? -5.143 -6.983 31.778 1.00 70.19 95 GLU A O 1
ATOM 775 N N . GLU A 1 96 ? -3.620 -5.788 30.639 1.00 71.19 96 GLU A N 1
ATOM 776 C CA . GLU A 1 96 ? -4.464 -4.597 30.478 1.00 71.19 96 GLU A CA 1
ATOM 777 C C . GLU A 1 96 ? -5.777 -4.923 29.728 1.00 71.19 96 GLU A C 1
ATOM 779 O 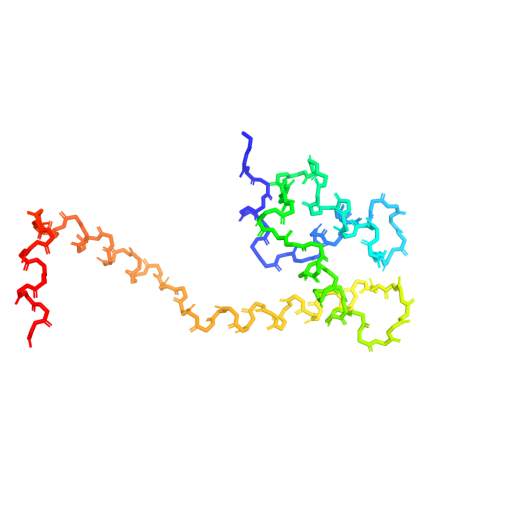O . GLU A 1 96 ? -6.849 -4.513 30.155 1.00 71.19 96 GLU A O 1
ATOM 784 N N . ASP A 1 97 ? -5.761 -5.739 28.665 1.00 75.56 97 ASP A N 1
ATOM 785 C CA . ASP A 1 97 ? -6.988 -6.146 27.947 1.00 75.56 97 ASP A CA 1
ATOM 786 C C . ASP A 1 97 ? -7.927 -6.990 28.831 1.00 75.56 97 ASP A C 1
ATOM 788 O O . ASP A 1 97 ? -9.146 -6.967 28.651 1.00 75.56 97 ASP A O 1
ATOM 792 N N . ARG A 1 98 ? -7.386 -7.745 29.798 1.00 72.81 98 ARG A N 1
ATOM 793 C CA . ARG A 1 98 ? -8.189 -8.512 30.764 1.00 72.81 98 ARG A CA 1
ATOM 794 C C . ARG A 1 98 ? -8.829 -7.608 31.805 1.00 72.81 98 ARG A C 1
ATOM 796 O O . ARG A 1 98 ? -10.018 -7.783 32.066 1.00 72.81 98 ARG A O 1
ATOM 803 N N . GLU A 1 99 ? -8.068 -6.667 32.351 1.00 81.56 99 GLU A N 1
ATOM 804 C CA . GLU A 1 99 ? -8.552 -5.688 33.328 1.00 81.56 99 GLU A CA 1
ATOM 805 C C . GLU A 1 99 ? -9.658 -4.826 32.721 1.00 81.56 99 GLU A C 1
ATOM 807 O O . GLU A 1 99 ? -10.767 -4.814 33.242 1.00 81.56 99 GLU A O 1
ATOM 812 N N . TRP A 1 100 ? -9.437 -4.258 31.532 1.00 74.06 100 TRP A N 1
ATOM 813 C CA . TRP A 1 100 ? -10.448 -3.468 30.819 1.00 74.06 100 TRP A CA 1
ATOM 814 C C . TRP A 1 100 ? -11.733 -4.256 30.538 1.00 74.06 100 TRP A C 1
ATOM 816 O O . TRP A 1 100 ? -12.843 -3.741 30.665 1.00 74.06 100 TRP A O 1
ATOM 826 N N . ARG A 1 101 ? -11.619 -5.536 30.161 1.00 78.44 101 ARG A N 1
ATOM 827 C CA .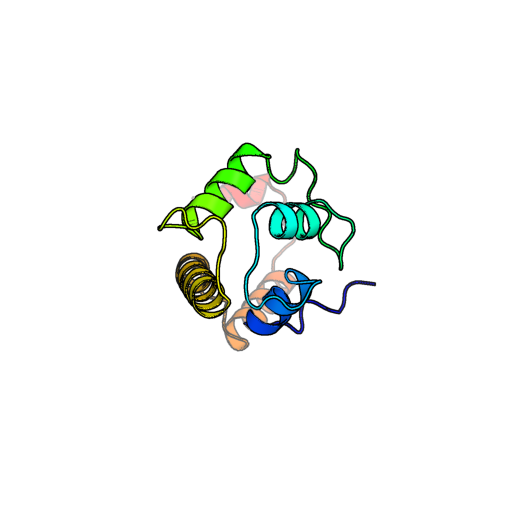 ARG A 1 101 ? -12.793 -6.403 29.950 1.00 78.44 101 ARG A CA 1
ATOM 828 C C . ARG A 1 101 ? -13.520 -6.737 31.242 1.00 78.44 101 ARG A C 1
ATOM 830 O O . ARG A 1 101 ? -14.716 -7.019 31.190 1.00 78.44 101 ARG A O 1
ATOM 837 N N . GLN A 1 102 ? -12.801 -6.811 32.355 1.00 81.56 102 GLN A N 1
ATOM 838 C CA . GLN A 1 102 ? -13.391 -7.049 33.660 1.00 81.56 102 GLN A CA 1
ATOM 839 C C . GLN A 1 102 ? -14.094 -5.784 34.159 1.00 81.56 102 GLN A C 1
ATOM 841 O O . GLN A 1 102 ? -15.268 -5.860 34.504 1.00 81.56 102 GLN A O 1
ATOM 846 N N . GLU A 1 103 ? -13.450 -4.623 34.050 1.00 79.81 103 GLU A N 1
ATOM 847 C CA . GLU A 1 103 ? -14.041 -3.317 34.349 1.00 79.81 103 GLU A CA 1
ATOM 848 C C . GLU A 1 103 ? -15.312 -3.067 33.535 1.00 79.81 103 GLU A C 1
ATOM 850 O O . GLU A 1 103 ? -16.325 -2.676 34.096 1.00 79.81 103 GLU A O 1
ATOM 855 N N . LEU A 1 104 ? -15.325 -3.380 32.234 1.00 77.31 104 LEU A N 1
ATOM 856 C CA . LEU A 1 104 ? -16.528 -3.244 31.401 1.00 77.31 104 LEU A CA 1
ATOM 857 C C . LEU A 1 104 ? -17.675 -4.178 31.808 1.00 77.31 104 LEU A C 1
ATOM 859 O O . LEU A 1 104 ? -18.831 -3.872 31.531 1.00 77.31 104 LEU A O 1
ATOM 863 N N . LYS A 1 105 ? -17.378 -5.329 32.421 1.00 82.25 105 LYS A N 1
ATOM 864 C CA . LYS A 1 105 ? -18.409 -6.237 32.951 1.00 82.25 105 LYS A CA 1
ATOM 865 C C . LYS A 1 105 ? -18.943 -5.779 34.301 1.00 82.25 105 LYS A C 1
ATOM 867 O O . LYS A 1 105 ? -20.090 -6.068 34.620 1.00 82.25 105 LYS A O 1
ATOM 872 N N . GLU A 1 106 ? -18.088 -5.148 35.096 1.00 84.50 106 GLU A N 1
ATOM 873 C CA . GLU A 1 106 ? -18.420 -4.612 36.417 1.00 84.50 106 GLU A CA 1
ATOM 874 C C . GLU A 1 106 ? -18.985 -3.186 36.331 1.00 84.50 106 GLU A C 1
ATOM 876 O O . GLU A 1 106 ? -19.554 -2.686 37.302 1.00 84.50 106 GLU A O 1
ATOM 881 N N . ALA A 1 107 ? -18.871 -2.548 35.164 1.00 78.75 107 ALA A N 1
ATOM 882 C CA . ALA A 1 107 ? -19.403 -1.227 34.904 1.00 78.75 107 ALA A CA 1
ATOM 883 C C . ALA A 1 107 ? -20.932 -1.228 35.081 1.00 78.75 107 ALA A C 1
ATOM 885 O O . ALA A 1 107 ? -21.627 -2.049 34.476 1.00 78.75 107 ALA A O 1
ATOM 886 N N . PRO A 1 108 ? -21.479 -0.310 35.893 1.00 80.69 108 PRO A N 1
ATOM 887 C CA . PRO A 1 108 ? -22.918 -0.148 36.002 1.00 80.69 108 PRO A CA 1
ATOM 888 C C . PRO A 1 108 ? -23.497 0.312 34.660 1.00 80.69 108 PRO A C 1
ATOM 890 O O . PRO A 1 108 ? -22.929 1.180 33.993 1.00 80.69 108 PRO A O 1
ATOM 893 N N . ASP A 1 109 ? -24.654 -0.235 34.285 1.00 78.25 109 ASP A N 1
ATOM 894 C CA . ASP A 1 109 ? -25.426 0.266 33.148 1.00 78.25 109 ASP A CA 1
ATOM 895 C C . ASP A 1 109 ? -25.914 1.682 33.473 1.00 78.25 109 ASP A C 1
ATOM 897 O O . ASP A 1 109 ? -26.887 1.879 34.201 1.00 78.25 109 ASP A O 1
ATOM 901 N N . MET A 1 110 ? -25.197 2.678 32.955 1.00 76.25 110 MET A N 1
ATOM 902 C CA . MET A 1 110 ? -25.503 4.092 33.149 1.00 76.25 110 MET A CA 1
ATOM 903 C C . MET A 1 110 ? -26.065 4.702 31.872 1.00 76.25 110 MET A C 1
ATOM 905 O O . MET A 1 110 ? -25.580 4.467 30.762 1.00 76.25 110 MET A O 1
ATOM 909 N N . THR A 1 111 ? -27.076 5.549 32.028 1.00 79.88 111 THR A N 1
ATOM 910 C CA . THR A 1 111 ? -27.616 6.328 30.915 1.00 79.88 111 THR A CA 1
ATOM 911 C C . THR A 1 111 ? -26.635 7.430 30.504 1.00 79.88 111 THR A C 1
ATOM 913 O O . THR A 1 111 ? -25.843 7.931 31.305 1.00 79.88 111 THR A O 1
ATOM 916 N N . SER A 1 112 ? -26.697 7.876 29.244 1.00 64.50 112 SER A N 1
ATOM 917 C CA . SER A 1 112 ? -25.791 8.916 28.725 1.00 64.50 112 SER A CA 1
ATOM 918 C C . SER A 1 112 ? -25.839 10.229 29.522 1.00 64.50 112 SER A C 1
ATOM 920 O O . SER A 1 112 ? -24.840 10.941 29.587 1.00 64.50 112 SER A O 1
ATOM 922 N N . SER A 1 113 ? -26.977 10.544 30.157 1.00 73.75 113 SER A N 1
ATOM 923 C CA . SER A 1 113 ? -27.118 11.721 31.024 1.00 73.75 113 SER A CA 1
ATOM 924 C C . SER A 1 113 ? -26.345 11.590 32.339 1.00 73.75 113 SER A C 1
ATOM 926 O O . SER A 1 113 ? -25.919 12.603 32.889 1.00 73.75 113 SER A O 1
ATOM 928 N N . GLU A 1 114 ? -26.179 10.377 32.861 1.00 76.75 114 GLU A N 1
ATOM 929 C CA . GLU A 1 114 ? -25.476 10.118 34.121 1.00 76.75 114 GLU A CA 1
ATOM 930 C C . GLU A 1 114 ? -23.959 10.083 33.902 1.00 76.75 114 GLU A C 1
ATOM 932 O O . GLU A 1 114 ? -23.209 10.648 34.694 1.00 76.75 114 GLU A O 1
ATOM 937 N N . LEU A 1 115 ? -23.502 9.532 32.771 1.00 74.25 115 LEU A N 1
ATOM 938 C CA . LEU A 1 115 ? -22.084 9.539 32.382 1.00 74.25 115 LEU A CA 1
ATOM 939 C C . LEU A 1 115 ? -21.514 10.963 32.270 1.00 74.25 115 LEU A C 1
ATOM 941 O O . LEU A 1 115 ? -20.397 11.230 32.708 1.00 74.25 115 LEU A O 1
ATOM 945 N N . LEU A 1 116 ? -22.304 11.903 31.741 1.00 73.44 116 LEU A N 1
ATOM 946 C CA . LEU A 1 116 ? -21.914 13.312 31.630 1.00 73.44 116 LEU A CA 1
ATOM 947 C C . LEU A 1 116 ? -21.798 14.025 32.987 1.00 73.44 116 LEU A C 1
ATOM 949 O O . LEU A 1 116 ? -21.125 15.050 33.074 1.00 73.44 116 LEU A O 1
ATOM 953 N N . GLN A 1 117 ? -22.450 13.516 34.035 1.00 76.38 117 GLN A N 1
ATOM 954 C CA . GLN A 1 117 ? -22.364 14.093 35.379 1.00 76.38 117 GLN A CA 1
ATOM 955 C C . GLN A 1 117 ? -21.144 13.591 36.157 1.00 76.38 117 GLN A C 1
ATOM 957 O O . GLN A 1 117 ? -20.621 14.337 36.979 1.00 76.38 117 GLN A O 1
ATOM 962 N N . VAL A 1 118 ? -20.675 12.372 35.875 1.00 70.56 118 VAL A N 1
ATOM 963 C CA . VAL A 1 118 ? -19.478 11.779 36.502 1.00 70.56 118 VAL A CA 1
ATOM 964 C C . VAL A 1 118 ? -18.178 12.387 35.959 1.00 70.56 118 VAL A C 1
ATOM 966 O O . VAL A 1 118 ? -17.176 12.416 36.661 1.00 70.56 118 VAL A O 1
ATOM 969 N N . ALA A 1 119 ? -18.187 12.914 34.733 1.00 62.62 119 ALA A N 1
ATOM 970 C CA . ALA A 1 119 ? -17.003 13.464 34.066 1.00 62.62 119 ALA A CA 1
ATOM 971 C C . ALA A 1 119 ? -16.646 14.927 34.446 1.00 62.62 119 ALA A C 1
ATOM 973 O O . ALA A 1 119 ? -15.954 15.595 33.676 1.00 62.62 119 ALA A O 1
ATOM 974 N N . LYS A 1 120 ? -17.131 15.443 35.585 1.00 44.38 120 LYS A N 1
ATOM 975 C CA . LYS A 1 120 ? -16.801 16.783 36.116 1.00 44.38 120 LYS A CA 1
ATOM 976 C C . LYS A 1 120 ? -15.745 16.714 37.209 1.00 44.38 120 LYS A C 1
ATOM 978 O O . LYS A 1 120 ? -14.901 17.635 37.227 1.00 44.38 120 LYS A O 1
#

Foldseek 3Di:
DQPDCVVCVLVVVVVQCQLPVVPPQKHALVSLCCCQCPPRPNRNQDCVNPNPVNSVVVVCQQPVVPPRIHGPVSSSVSVVVVCVVVCVPPPDDPVRVVVVVVCVVVDDPDDPVVVVVVVD

Secondary structure (DSSP, 8-state):
---SSTT-TT-HHHHHHHH-TT--SEE-HHHHHHHHHS-SBTB---TTTS-HHHHHHHHHHH-TT--S-EEHHHHHHHHHHHHHHHTTSPPPPHHHHHHHHHHHHHS----HHHHHHHT-